Protein AF-A0A814DPT2-F1 (afdb_monomer)

Structure (mmCIF, N/CA/C/O backbone):
data_AF-A0A814DPT2-F1
#
_entry.id   AF-A0A814DPT2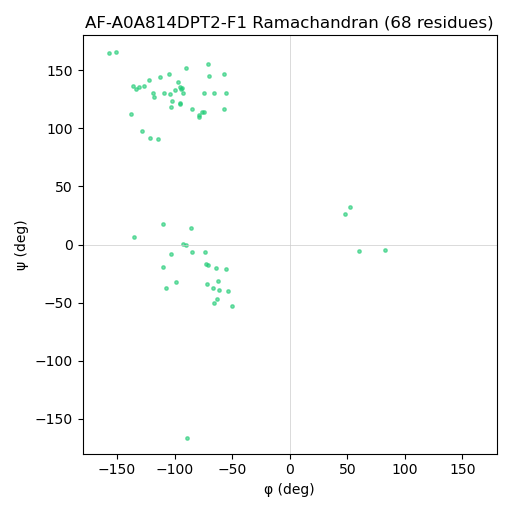-F1
#
loop_
_atom_site.group_PDB
_atom_site.id
_atom_site.type_symbol
_atom_site.label_atom_id
_atom_site.label_alt_id
_atom_site.label_comp_id
_atom_site.label_asym_id
_atom_site.label_entity_id
_atom_site.label_seq_id
_atom_site.pdbx_PDB_ins_code
_atom_site.Cartn_x
_atom_site.Cartn_y
_atom_site.Cartn_z
_atom_site.occupancy
_atom_site.B_iso_or_equiv
_atom_site.auth_seq_id
_at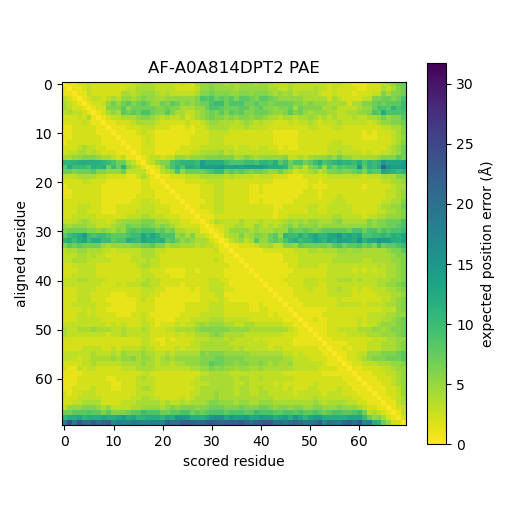om_site.auth_comp_id
_atom_site.auth_asym_id
_atom_site.auth_atom_id
_atom_site.pdbx_PDB_model_num
ATOM 1 N N . MET A 1 1 ? -5.078 -3.562 -0.206 1.00 94.56 1 MET A N 1
ATOM 2 C CA . MET A 1 1 ? -5.948 -2.577 0.465 1.00 94.56 1 MET A CA 1
ATOM 3 C C . MET A 1 1 ? -6.537 -1.667 -0.594 1.00 94.56 1 MET A C 1
ATOM 5 O O . MET A 1 1 ? -5.816 -1.315 -1.521 1.00 94.56 1 MET A O 1
ATOM 9 N N . GLY A 1 2 ? -7.812 -1.311 -0.469 1.00 94.56 2 GLY A N 1
ATOM 10 C CA . GLY A 1 2 ? -8.447 -0.286 -1.301 1.00 94.56 2 GLY A CA 1
ATOM 11 C C . GLY A 1 2 ? -9.263 0.664 -0.433 1.00 94.56 2 GLY A C 1
ATOM 12 O O . GLY A 1 2 ? -9.975 0.190 0.456 1.00 94.56 2 GLY A O 1
ATOM 13 N N . GLY A 1 3 ? -9.112 1.969 -0.661 1.00 92.44 3 GLY A N 1
ATOM 14 C CA . GLY A 1 3 ? -9.980 2.999 -0.097 1.00 92.44 3 GLY A CA 1
ATOM 15 C C . GLY A 1 3 ? -11.162 3.275 -1.022 1.00 92.44 3 GLY A C 1
ATOM 16 O O . GLY A 1 3 ? -11.068 3.086 -2.235 1.00 92.44 3 GLY A O 1
ATOM 17 N N . ASP A 1 4 ? -12.284 3.702 -0.453 1.00 91.56 4 ASP A N 1
ATOM 18 C CA . ASP 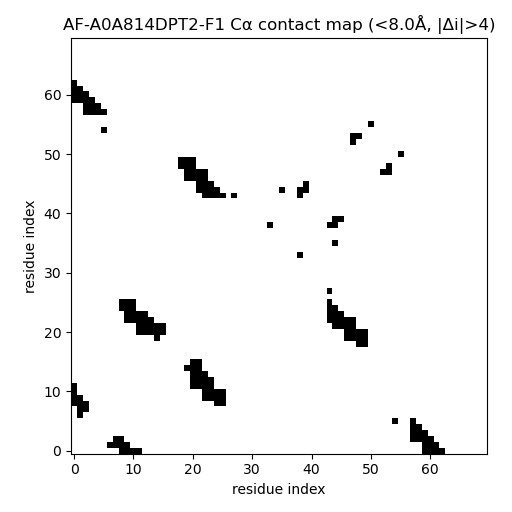A 1 4 ? -13.464 4.118 -1.219 1.00 91.56 4 ASP A CA 1
ATOM 19 C C . ASP A 1 4 ? -13.265 5.463 -1.941 1.00 91.56 4 ASP A C 1
ATOM 21 O O . ASP A 1 4 ? -13.772 5.649 -3.046 1.00 91.56 4 ASP A O 1
ATOM 25 N N . AL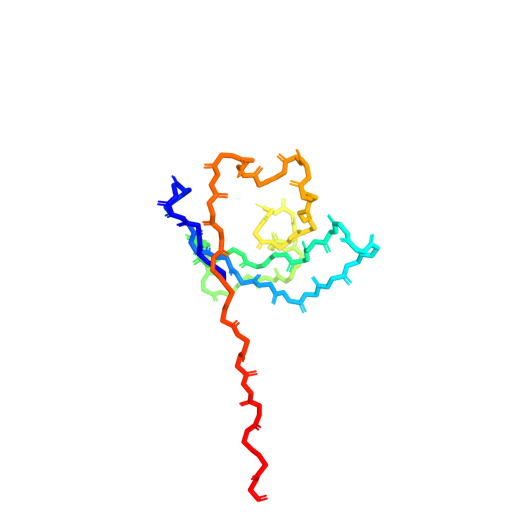A A 1 5 ? -12.501 6.380 -1.341 1.00 90.06 5 ALA A N 1
ATOM 26 C CA . ALA A 1 5 ? -12.361 7.759 -1.810 1.00 90.06 5 ALA A CA 1
ATOM 27 C C . ALA A 1 5 ? -10.983 8.094 -2.403 1.00 90.06 5 ALA A C 1
ATOM 29 O O . ALA A 1 5 ? -10.857 9.073 -3.135 1.00 90.06 5 ALA A O 1
ATOM 30 N N . ASP A 1 6 ? -9.941 7.311 -2.105 1.00 87.81 6 ASP A N 1
ATOM 31 C CA . ASP A 1 6 ? -8.578 7.611 -2.567 1.00 87.81 6 ASP A CA 1
ATOM 32 C C . ASP A 1 6 ? -8.265 7.100 -3.983 1.00 87.81 6 ASP A C 1
ATOM 34 O O . ASP A 1 6 ? -7.195 7.398 -4.513 1.00 87.81 6 ASP A O 1
ATOM 38 N N . ALA A 1 7 ? -9.194 6.337 -4.579 1.00 87.25 7 ALA A N 1
ATOM 39 C CA . ALA A 1 7 ? -9.094 5.724 -5.904 1.00 87.25 7 ALA A CA 1
ATOM 40 C C . ALA A 1 7 ? -7.768 4.972 -6.153 1.00 87.25 7 ALA A C 1
ATOM 42 O O . ALA A 1 7 ? -7.336 4.836 -7.298 1.00 87.25 7 ALA A O 1
ATOM 43 N N . ALA A 1 8 ? -7.113 4.475 -5.096 1.00 88.69 8 ALA A N 1
ATOM 44 C CA . ALA A 1 8 ? -5.761 3.937 -5.184 1.00 88.69 8 ALA A CA 1
ATOM 45 C C . ALA A 1 8 ? -5.607 2.652 -4.368 1.00 88.69 8 ALA A C 1
ATOM 47 O O . ALA A 1 8 ? -5.572 2.656 -3.132 1.00 88.69 8 ALA A O 1
ATOM 48 N N . SER A 1 9 ? -5.412 1.536 -5.072 1.00 93.38 9 SER A N 1
ATOM 49 C CA . SER A 1 9 ? -5.052 0.271 -4.429 1.00 93.38 9 SER A CA 1
ATOM 50 C C . SER A 1 9 ? -3.623 0.311 -3.874 1.00 93.38 9 SER A C 1
ATOM 52 O O . SER A 1 9 ? -2.739 0.948 -4.439 1.00 93.38 9 SER A O 1
ATOM 54 N N . LYS A 1 10 ? -3.396 -0.346 -2.734 1.00 95.81 10 LYS A N 1
ATOM 55 C CA . LYS A 1 10 ? -2.103 -0.385 -2.028 1.00 95.81 10 LYS A CA 1
ATOM 56 C C . LYS A 1 10 ? -1.801 -1.804 -1.567 1.00 95.81 10 LYS A C 1
ATOM 58 O O . LYS A 1 10 ? -2.688 -2.474 -1.022 1.00 95.81 10 LYS A O 1
ATOM 63 N N . CYS A 1 11 ? -0.567 -2.270 -1.741 1.00 97.12 11 CYS A N 1
ATOM 64 C CA . CYS A 1 11 ? -0.115 -3.544 -1.187 1.00 97.12 11 CYS A CA 1
ATOM 65 C C . CYS A 1 11 ? 0.582 -3.299 0.157 1.00 97.12 11 CYS A C 1
ATOM 67 O O . CYS A 1 11 ? 1.545 -2.542 0.219 1.00 97.12 11 CYS A O 1
ATOM 69 N N . ILE A 1 12 ? 0.095 -3.920 1.233 1.00 96.94 12 ILE A N 1
ATOM 70 C CA . ILE A 1 12 ? 0.716 -3.833 2.561 1.00 96.94 12 ILE A CA 1
ATOM 71 C C . ILE A 1 12 ? 1.632 -5.041 2.722 1.00 96.94 12 ILE A C 1
ATOM 73 O O . ILE A 1 12 ? 1.161 -6.174 2.653 1.00 96.94 12 ILE A O 1
ATOM 77 N N . LEU A 1 13 ? 2.921 -4.797 2.945 1.00 97.06 13 LEU A N 1
ATOM 78 C CA . LEU A 1 13 ? 3.932 -5.844 3.110 1.00 97.06 13 LEU A CA 1
ATOM 79 C C . LEU A 1 13 ? 4.263 -6.130 4.577 1.00 97.06 13 LEU A C 1
ATOM 81 O O . LEU A 1 13 ? 4.615 -7.256 4.917 1.00 97.06 13 LEU A O 1
ATOM 85 N N . ALA A 1 14 ? 4.192 -5.118 5.444 1.00 96.06 14 ALA A N 1
ATOM 86 C CA . ALA A 1 14 ? 4.544 -5.243 6.856 1.00 96.06 14 ALA A CA 1
ATOM 87 C C . ALA A 1 14 ? 3.866 -4.164 7.709 1.00 96.06 14 ALA A C 1
ATOM 89 O O . ALA A 1 14 ? 3.397 -3.149 7.191 1.00 96.06 14 ALA A O 1
ATOM 90 N N . VAL A 1 15 ? 3.875 -4.377 9.026 1.00 95.44 15 VAL A N 1
ATOM 91 C CA . VAL A 1 15 ? 3.396 -3.430 10.042 1.00 95.44 15 VAL A CA 1
ATOM 92 C C . VAL A 1 15 ? 4.537 -3.118 11.009 1.00 95.44 15 VAL A C 1
ATOM 94 O O . VAL A 1 15 ? 5.300 -4.014 11.373 1.00 95.44 15 VAL A O 1
ATOM 97 N N . ARG A 1 16 ? 4.647 -1.859 11.440 1.00 94.62 16 ARG A N 1
ATOM 98 C CA . ARG A 1 16 ? 5.579 -1.407 12.478 1.00 94.62 16 ARG A CA 1
ATOM 99 C C . ARG A 1 16 ? 4.828 -0.555 13.50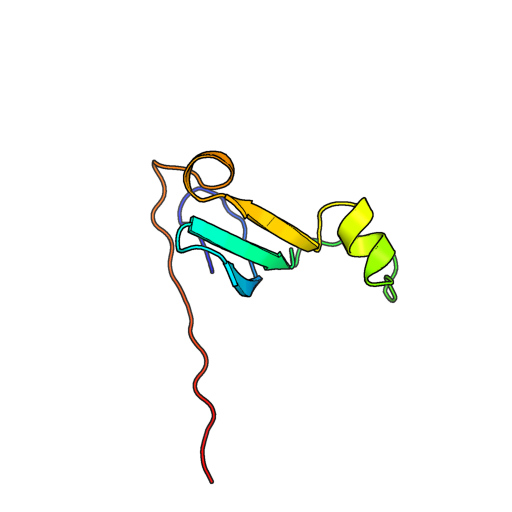4 1.00 94.62 16 ARG A C 1
ATOM 101 O O . ARG A 1 16 ? 4.001 0.278 13.145 1.00 94.62 16 ARG A O 1
ATOM 108 N N . SER A 1 17 ? 5.092 -0.798 14.788 1.00 82.94 17 SER A N 1
ATOM 109 C CA . SER A 1 17 ? 4.648 0.056 15.907 1.00 82.94 17 SER A CA 1
ATOM 110 C C . SER A 1 17 ? 3.144 0.387 15.950 1.00 82.94 17 SER A C 1
ATOM 112 O O . SER A 1 17 ? 2.766 1.469 16.385 1.00 82.94 17 SER A O 1
ATOM 114 N N . ASN A 1 18 ? 2.278 -0.525 15.494 1.00 79.12 18 ASN A N 1
ATOM 115 C CA . ASN A 1 18 ? 0.809 -0.396 15.431 1.00 79.12 18 ASN A CA 1
ATOM 116 C C . ASN A 1 18 ? 0.231 0.754 14.579 1.00 79.12 18 ASN A C 1
ATOM 118 O O . ASN A 1 18 ? -0.987 0.815 14.428 1.00 79.12 18 ASN A O 1
ATOM 122 N N . GLN A 1 19 ? 1.046 1.649 14.018 1.00 89.38 19 GLN A N 1
ATOM 123 C CA . GLN A 1 19 ? 0.565 2.820 13.267 1.00 89.38 19 GLN A CA 1
ATOM 124 C C . GLN A 1 19 ? 1.315 3.068 11.957 1.00 89.38 19 GLN A C 1
ATOM 126 O O . GLN A 1 19 ? 1.069 4.074 11.293 1.00 89.38 19 GLN A O 1
ATOM 131 N N . GLU A 1 20 ? 2.201 2.156 11.561 1.00 95.88 20 GLU A N 1
ATOM 132 C CA . GLU A 1 20 ? 2.939 2.271 10.312 1.00 95.88 20 GLU A CA 1
ATOM 133 C C . GLU A 1 20 ? 2.789 1.015 9.456 1.00 95.88 20 GLU A C 1
ATOM 135 O O . GLU A 1 20 ? 2.922 -0.112 9.938 1.00 95.88 20 GLU A O 1
ATOM 140 N N . PHE A 1 21 ? 2.568 1.220 8.160 1.00 96.88 21 PHE A N 1
ATOM 141 C CA . PHE A 1 21 ? 2.442 0.166 7.160 1.00 96.88 21 PHE A CA 1
ATOM 142 C C . PHE A 1 21 ? 3.537 0.305 6.111 1.00 96.88 21 PHE A C 1
ATOM 144 O O . PHE A 1 21 ? 3.721 1.379 5.546 1.00 96.88 21 PHE A O 1
ATOM 151 N N . LEU A 1 22 ? 4.255 -0.774 5.810 1.00 97.69 22 LEU A N 1
ATOM 152 C CA . LEU A 1 22 ? 5.148 -0.792 4.656 1.00 97.69 22 LEU A CA 1
ATOM 153 C C . LEU A 1 22 ? 4.295 -1.010 3.409 1.00 97.69 22 LEU A C 1
ATOM 155 O O . LEU A 1 22 ? 3.756 -2.102 3.219 1.00 97.69 22 LEU A O 1
ATOM 159 N N . ILE A 1 23 ? 4.168 0.024 2.584 1.00 97.81 23 ILE A N 1
ATOM 160 C CA . ILE A 1 23 ? 3.365 -0.005 1.364 1.00 97.81 23 ILE A CA 1
ATOM 161 C C . ILE A 1 23 ? 4.267 -0.223 0.155 1.00 97.81 23 ILE A C 1
ATOM 163 O O . ILE A 1 23 ? 5.285 0.454 0.008 1.00 97.81 23 ILE A O 1
ATOM 167 N N . LEU A 1 24 ? 3.854 -1.151 -0.707 1.00 97.31 24 LEU A N 1
ATOM 168 C CA . LEU A 1 24 ? 4.286 -1.246 -2.094 1.00 97.31 24 LEU A CA 1
ATOM 169 C C . LEU A 1 24 ? 3.169 -0.697 -2.988 1.00 97.31 24 LEU A C 1
ATOM 171 O O . LEU A 1 24 ? 2.046 -1.213 -2.987 1.00 97.31 24 LEU A O 1
ATOM 175 N N . ASP A 1 25 ? 3.479 0.364 -3.720 1.00 95.94 25 ASP A N 1
ATOM 176 C CA . ASP A 1 25 ? 2.542 1.057 -4.595 1.00 95.94 25 ASP A CA 1
ATOM 177 C C . ASP A 1 25 ? 2.486 0.373 -5.981 1.00 95.94 25 ASP A C 1
ATOM 179 O O . ASP A 1 25 ? 3.500 0.336 -6.687 1.00 95.94 25 ASP A O 1
ATOM 183 N N . PRO A 1 26 ? 1.326 -0.184 -6.387 1.00 94.94 26 PRO A N 1
ATOM 184 C CA . PRO A 1 26 ? 1.179 -0.878 -7.664 1.00 94.94 26 PRO A CA 1
ATOM 185 C C . PRO A 1 26 ? 1.138 0.060 -8.880 1.00 94.94 26 PRO A C 1
ATOM 187 O O . PRO A 1 26 ? 1.152 -0.428 -10.006 1.00 94.94 26 PRO A O 1
ATOM 190 N N . HIS A 1 27 ? 1.100 1.382 -8.692 1.00 94.38 27 HIS A N 1
ATOM 191 C CA . HIS A 1 27 ? 1.045 2.357 -9.787 1.00 94.38 27 HIS A CA 1
ATOM 192 C C . HIS A 1 27 ? 2.432 2.728 -10.334 1.00 94.38 27 HIS A C 1
ATOM 194 O O . HIS A 1 27 ? 2.571 3.713 -11.060 1.00 94.38 27 HIS A O 1
ATOM 200 N N . TYR A 1 28 ? 3.474 1.960 -9.994 1.00 94.44 28 TYR A N 1
ATOM 201 C CA . TYR A 1 28 ? 4.809 2.155 -10.547 1.00 94.44 28 TYR A CA 1
ATOM 202 C C . TYR A 1 28 ? 4.799 2.079 -12.077 1.00 94.44 28 TYR A C 1
ATOM 204 O O . TYR A 1 28 ? 4.519 1.037 -12.664 1.00 94.44 28 TYR A O 1
ATOM 212 N N . SER A 1 29 ? 5.151 3.193 -12.718 1.00 92.69 29 SER A N 1
ATOM 213 C CA . SER A 1 29 ? 5.171 3.340 -14.177 1.00 92.69 29 SER A CA 1
ATOM 214 C C . SER A 1 29 ? 6.589 3.444 -14.756 1.00 92.69 29 SER A C 1
ATOM 216 O O . SER A 1 29 ? 6.772 3.968 -15.855 1.00 92.69 29 SER A O 1
ATOM 218 N N . GLY A 1 30 ? 7.610 3.033 -13.997 1.00 90.94 30 GLY A N 1
ATOM 219 C CA . GLY A 1 30 ? 9.001 3.023 -14.453 1.00 90.94 30 GLY A CA 1
ATOM 220 C C . GLY A 1 30 ? 9.401 1.714 -15.152 1.00 90.94 30 GLY A C 1
ATOM 221 O O . GLY A 1 30 ? 8.539 0.915 -15.519 1.00 90.94 30 GLY A O 1
ATOM 222 N N . PRO A 1 31 ? 10.709 1.477 -15.366 1.00 91.31 31 PRO A N 1
ATOM 223 C CA . PRO A 1 31 ? 11.202 0.282 -16.053 1.00 91.31 31 PRO A CA 1
ATOM 224 C C . PRO A 1 31 ? 10.770 -1.035 -15.399 1.00 91.31 31 PRO A C 1
ATOM 226 O O . PRO A 1 31 ? 10.750 -1.145 -14.178 1.00 91.31 31 PRO A O 1
ATOM 229 N N . SER A 1 32 ? 10.544 -2.080 -16.203 1.00 82.06 32 SER A N 1
ATOM 230 C CA . SER A 1 32 ? 10.044 -3.390 -15.742 1.00 82.06 32 SER A CA 1
ATOM 231 C C . SER A 1 32 ? 10.882 -4.057 -14.643 1.00 82.06 32 SER A C 1
ATOM 233 O O . SER A 1 32 ? 10.384 -4.917 -13.923 1.00 82.06 32 SER A O 1
ATOM 235 N N . PHE A 1 33 ? 12.150 -3.664 -14.507 1.00 85.81 33 PHE A N 1
ATOM 236 C CA . PHE A 1 33 ? 13.056 -4.137 -13.468 1.00 85.81 33 PHE A CA 1
ATOM 237 C C . PHE A 1 33 ? 13.555 -2.948 -12.648 1.00 85.81 33 PHE A C 1
ATOM 239 O O . PHE A 1 33 ? 14.563 -2.325 -12.983 1.00 85.81 33 PHE A O 1
ATOM 246 N N . ALA A 1 34 ? 12.837 -2.636 -11.572 1.00 91.44 34 ALA A N 1
ATOM 247 C CA . ALA A 1 34 ? 13.266 -1.662 -10.581 1.00 91.44 34 ALA A CA 1
ATOM 248 C C . ALA A 1 34 ? 13.988 -2.369 -9.431 1.00 91.44 34 ALA A C 1
ATOM 250 O O . ALA A 1 34 ? 13.500 -3.367 -8.894 1.00 91.44 34 ALA A O 1
ATOM 251 N N . SER A 1 35 ? 15.139 -1.846 -9.016 1.00 95.31 35 SER A N 1
ATOM 252 C CA . SER A 1 35 ? 15.770 -2.311 -7.783 1.00 95.31 35 SER A CA 1
ATOM 253 C C . SER A 1 35 ? 14.974 -1.843 -6.560 1.00 95.31 35 SER A C 1
ATOM 255 O O . SER A 1 35 ? 14.296 -0.813 -6.587 1.00 95.31 35 SER A O 1
ATOM 257 N N . ILE A 1 36 ? 15.100 -2.565 -5.444 1.00 95.56 36 ILE A N 1
ATOM 258 C CA . ILE A 1 36 ? 14.488 -2.175 -4.162 1.00 95.56 36 ILE A CA 1
ATOM 259 C C . ILE A 1 36 ? 14.900 -0.747 -3.776 1.00 95.56 36 ILE A C 1
ATOM 261 O O . ILE A 1 36 ? 14.072 0.034 -3.311 1.00 95.56 36 ILE A O 1
ATOM 265 N N . ASP A 1 37 ? 16.162 -0.380 -4.006 1.00 96.31 37 ASP A N 1
ATOM 266 C CA . ASP A 1 37 ? 16.660 0.963 -3.710 1.00 96.31 37 ASP A CA 1
ATOM 267 C C . ASP A 1 37 ? 16.031 2.033 -4.599 1.00 96.31 37 ASP A C 1
ATOM 269 O O . ASP A 1 37 ? 15.743 3.128 -4.118 1.00 96.31 37 ASP A O 1
ATOM 273 N N . GLN A 1 38 ? 15.784 1.734 -5.877 1.00 95.81 38 GLN A N 1
ATOM 274 C CA . GLN A 1 38 ? 15.058 2.645 -6.760 1.00 95.81 38 GLN A CA 1
ATOM 275 C C . GLN A 1 38 ? 13.627 2.849 -6.266 1.00 95.81 38 GLN A C 1
ATOM 277 O O . GLN A 1 38 ? 13.206 3.997 -6.136 1.00 95.81 38 GLN A O 1
ATOM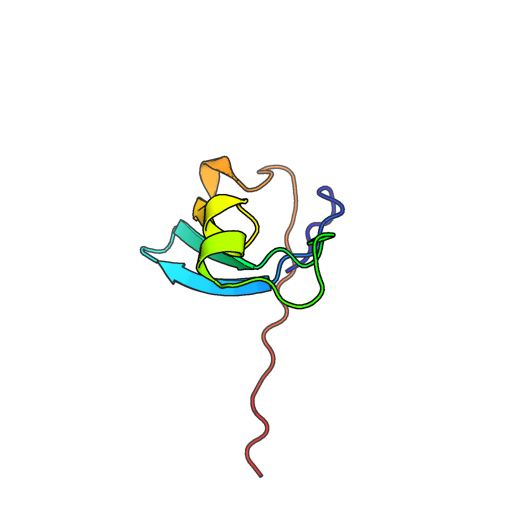 282 N N . LEU A 1 39 ? 12.910 1.773 -5.925 1.00 96.62 39 LEU A N 1
ATOM 283 C CA . LEU A 1 39 ? 11.537 1.846 -5.407 1.00 96.62 39 LEU A CA 1
ATOM 284 C C . LEU A 1 39 ? 11.456 2.622 -4.086 1.00 96.62 39 LEU A C 1
ATOM 286 O O . LEU A 1 39 ? 10.545 3.424 -3.897 1.00 96.62 39 LEU A O 1
ATOM 290 N N . ARG A 1 40 ? 12.441 2.450 -3.196 1.00 96.50 40 ARG A N 1
ATOM 291 C CA . ARG A 1 40 ? 12.547 3.229 -1.952 1.00 96.50 40 ARG A CA 1
ATOM 292 C C . ARG A 1 40 ? 12.806 4.708 -2.218 1.00 96.50 40 ARG A C 1
ATOM 294 O O . ARG A 1 40 ? 12.092 5.553 -1.690 1.00 96.50 40 ARG A O 1
ATOM 301 N N . LYS A 1 41 ? 13.798 5.028 -3.058 1.00 95.88 41 LYS A N 1
ATOM 302 C CA . LYS A 1 41 ? 14.161 6.418 -3.401 1.00 95.88 41 LYS A CA 1
ATOM 303 C C . LYS A 1 41 ? 13.035 7.169 -4.109 1.00 95.88 41 LYS A C 1
ATOM 305 O O . LYS A 1 41 ? 12.928 8.377 -3.953 1.00 95.88 41 LYS A O 1
ATOM 310 N N . SER A 1 42 ? 12.215 6.459 -4.879 1.00 95.25 42 SER A N 1
ATOM 311 C CA . SER A 1 42 ? 11.077 7.026 -5.612 1.00 95.25 42 SER A CA 1
ATOM 312 C C . SER A 1 42 ? 9.751 6.970 -4.842 1.00 95.25 42 SER A C 1
ATOM 314 O O . SER A 1 42 ? 8.740 7.433 -5.353 1.00 95.25 42 SER A O 1
ATOM 316 N N . GLY A 1 43 ? 9.742 6.439 -3.614 1.00 96.12 43 GLY A N 1
ATOM 317 C CA . GLY A 1 43 ? 8.570 6.442 -2.733 1.00 96.12 43 GLY A CA 1
ATOM 318 C C . GLY A 1 43 ? 7.548 5.329 -2.981 1.00 96.12 43 GLY A C 1
ATOM 319 O O . GLY A 1 43 ? 6.633 5.186 -2.175 1.00 96.12 43 GLY A O 1
ATOM 320 N N . TYR A 1 44 ? 7.727 4.499 -4.013 1.00 96.56 44 TYR A N 1
ATOM 321 C CA . TYR A 1 44 ? 6.847 3.357 -4.309 1.00 96.56 44 TYR A CA 1
ATOM 322 C C . TYR A 1 44 ? 6.989 2.212 -3.300 1.00 96.56 44 TYR A C 1
ATOM 324 O O . TYR A 1 44 ? 6.118 1.351 -3.224 1.00 96.56 44 TYR A O 1
ATOM 332 N N . LEU A 1 45 ? 8.077 2.190 -2.523 1.00 97.56 45 LEU A N 1
ATOM 333 C CA . LEU A 1 45 ? 8.257 1.298 -1.380 1.00 97.56 45 LEU A CA 1
ATOM 334 C C . LEU A 1 45 ? 8.666 2.108 -0.147 1.00 97.56 45 LEU A C 1
ATOM 336 O O . LEU A 1 45 ? 9.846 2.421 0.030 1.00 97.56 45 LEU A O 1
ATOM 340 N N . ARG A 1 46 ? 7.712 2.437 0.726 1.00 97.31 46 ARG A N 1
ATOM 341 C CA . ARG A 1 46 ? 7.986 3.220 1.943 1.00 97.31 46 ARG A CA 1
ATOM 342 C C . ARG A 1 46 ? 7.031 2.896 3.086 1.00 97.31 46 ARG A C 1
ATOM 344 O O . ARG A 1 46 ? 5.978 2.294 2.891 1.00 97.31 46 ARG A O 1
ATOM 351 N N . TRP A 1 47 ? 7.400 3.342 4.282 1.00 97.12 47 TRP A N 1
ATOM 352 C CA . TRP A 1 47 ? 6.502 3.347 5.431 1.00 97.12 47 TRP A CA 1
ATOM 353 C C . TRP A 1 47 ? 5.471 4.468 5.283 1.00 97.12 47 TRP A C 1
ATOM 355 O O . TRP A 1 47 ? 5.825 5.609 4.978 1.00 97.12 47 TRP A O 1
ATOM 365 N N . TYR A 1 48 ? 4.207 4.105 5.465 1.00 96.19 48 TYR A N 1
ATOM 366 C CA . TYR A 1 48 ? 3.066 5.000 5.561 1.00 96.19 48 TYR A CA 1
ATOM 367 C C . TYR A 1 48 ? 2.656 5.088 7.022 1.00 96.19 48 TYR A C 1
ATOM 369 O O . TYR A 1 48 ? 2.450 4.053 7.657 1.00 96.19 48 TYR A O 1
ATOM 377 N N . SER A 1 49 ? 2.502 6.300 7.532 1.00 95.06 49 SER A N 1
ATOM 378 C CA . SER A 1 49 ? 1.961 6.562 8.860 1.00 95.06 49 SER A CA 1
ATOM 379 C C . SER A 1 49 ? 0.455 6.797 8.777 1.00 95.06 49 SER A C 1
ATOM 381 O O . SER A 1 49 ? -0.005 7.610 7.973 1.00 95.06 49 SER A O 1
ATOM 383 N N . VAL A 1 50 ? -0.322 6.110 9.620 1.00 92.06 50 VAL A N 1
ATOM 384 C CA . VAL A 1 50 ? -1.797 6.194 9.634 1.00 92.06 50 VAL A CA 1
ATOM 385 C C . VAL A 1 50 ? -2.325 7.640 9.665 1.00 92.06 50 VAL A C 1
ATOM 387 O O . VAL A 1 50 ? -3.121 7.979 8.793 1.00 92.06 50 VAL A O 1
ATOM 390 N N . PRO A 1 51 ? -1.897 8.517 10.596 1.00 91.81 51 PRO A N 1
ATOM 391 C CA . PRO A 1 51 ? -2.444 9.873 10.680 1.00 91.81 51 PRO A CA 1
ATOM 392 C C . PRO A 1 51 ? -2.010 10.836 9.565 1.00 91.81 51 PRO A C 1
ATOM 394 O O . PRO A 1 51 ? -2.630 11.887 9.433 1.00 91.81 51 PRO A O 1
ATOM 397 N N . GLN A 1 52 ? -0.952 10.539 8.801 1.00 93.62 52 GLN A N 1
ATOM 398 C CA . GLN A 1 52 ? -0.437 11.459 7.773 1.00 93.62 52 GLN A CA 1
ATOM 399 C C . GLN A 1 52 ? -0.725 11.001 6.344 1.00 93.62 52 GLN A C 1
ATOM 401 O O . GLN A 1 52 ? -0.975 11.836 5.481 1.00 93.62 52 GLN A O 1
ATOM 406 N N . ASP A 1 53 ? -0.660 9.696 6.082 1.00 94.69 53 ASP A N 1
ATOM 407 C CA . ASP A 1 53 ? -0.655 9.166 4.718 1.00 94.69 53 ASP A CA 1
ATOM 408 C C . ASP A 1 53 ? -2.003 8.572 4.276 1.00 94.69 53 ASP A C 1
ATOM 410 O O . ASP A 1 53 ? -2.167 8.231 3.103 1.00 94.69 53 ASP A O 1
ATOM 414 N N . PHE A 1 54 ? -2.967 8.435 5.191 1.00 93.00 54 PHE A N 1
ATOM 415 C CA . PHE A 1 54 ? -4.301 7.906 4.900 1.00 93.00 54 PHE A CA 1
ATOM 416 C C . PHE A 1 54 ? -5.364 8.991 5.057 1.00 93.00 54 PHE A C 1
ATOM 418 O O . PHE A 1 54 ? -5.287 9.841 5.945 1.00 93.00 54 PHE A O 1
ATOM 425 N N . LEU A 1 55 ? -6.386 8.948 4.200 1.00 93.25 55 LEU A N 1
ATOM 426 C CA . LEU A 1 55 ? -7.506 9.878 4.280 1.00 93.25 55 LEU A CA 1
ATOM 427 C C . LEU A 1 55 ? -8.396 9.495 5.462 1.00 93.25 55 LEU A C 1
ATOM 429 O O . LEU A 1 55 ? -9.049 8.455 5.444 1.00 93.25 55 LEU A O 1
ATOM 433 N N . SER A 1 56 ? -8.464 10.360 6.474 1.00 91.25 56 SER A N 1
ATOM 434 C CA . SER A 1 56 ? -9.289 10.140 7.672 1.00 91.25 56 SER A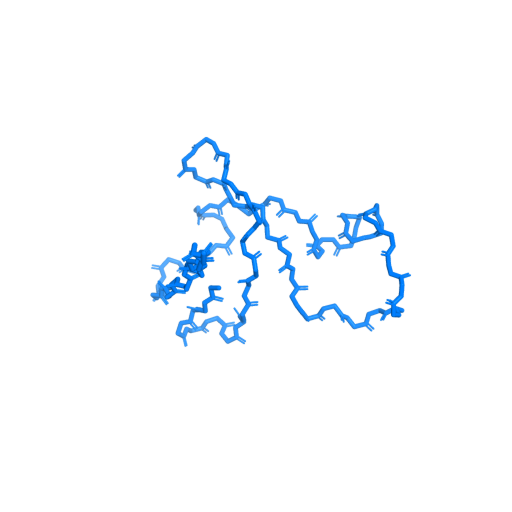 CA 1
ATOM 435 C C . SER A 1 56 ? -10.793 10.082 7.383 1.00 91.25 56 SER A C 1
ATOM 437 O O . SER A 1 56 ? -11.549 9.535 8.180 1.00 91.25 56 SER A O 1
ATOM 439 N N . SER A 1 57 ? -11.227 10.632 6.248 1.00 91.25 57 SER A N 1
ATOM 440 C CA . SER A 1 57 ? -12.612 10.604 5.772 1.00 91.25 57 SER A CA 1
ATOM 441 C C . SER A 1 57 ? -12.945 9.393 4.896 1.00 91.25 57 SER A C 1
ATOM 443 O O . SER A 1 57 ? -14.075 9.299 4.426 1.00 91.25 57 SER A O 1
ATOM 445 N N . SER A 1 58 ? -11.981 8.505 4.633 1.00 92.69 58 SER A N 1
ATOM 446 C CA . SER A 1 58 ? -12.152 7.328 3.777 1.00 92.69 58 SER A CA 1
ATOM 447 C C . SER A 1 58 ? -12.253 6.057 4.615 1.00 92.69 58 SER A C 1
ATOM 449 O O . SER A 1 58 ? -11.617 5.923 5.664 1.00 92.69 58 SER A O 1
ATOM 451 N N . PHE A 1 59 ? -13.037 5.098 4.132 1.00 93.12 59 PHE A N 1
ATOM 452 C CA . PHE A 1 59 ? -13.043 3.742 4.661 1.00 93.12 59 PHE A CA 1
ATOM 453 C C . PHE A 1 59 ? -12.144 2.837 3.810 1.00 93.12 59 PHE A C 1
ATOM 455 O O . PHE A 1 59 ? -12.144 2.904 2.581 1.00 93.12 59 PHE A O 1
ATOM 462 N N . TYR A 1 60 ? -11.403 1.946 4.474 1.00 94.88 60 TYR A N 1
ATOM 463 C CA . TYR A 1 60 ? -10.423 1.071 3.837 1.00 94.88 60 TYR A CA 1
ATOM 464 C C . TYR A 1 60 ? -10.784 -0.404 3.996 1.00 94.88 60 TYR A C 1
ATOM 466 O O . TYR A 1 60 ? -10.917 -0.917 5.106 1.00 94.88 60 TYR A O 1
ATOM 474 N N . ASN A 1 61 ? -10.837 -1.116 2.871 1.00 95.12 61 ASN A N 1
ATOM 475 C CA . ASN A 1 61 ? -10.999 -2.564 2.835 1.00 95.12 61 ASN A CA 1
ATOM 476 C C . ASN A 1 61 ? -9.639 -3.270 2.771 1.00 95.12 61 ASN A C 1
ATOM 478 O O . ASN A 1 61 ? -8.766 -2.933 1.956 1.00 95.12 61 ASN A O 1
ATOM 482 N N . LEU A 1 62 ? -9.479 -4.307 3.595 1.00 95.12 62 LEU A N 1
ATOM 483 C CA . LEU A 1 62 ? -8.312 -5.186 3.605 1.00 95.12 62 LEU A CA 1
ATOM 484 C C . LEU A 1 62 ? -8.675 -6.564 3.059 1.00 95.12 62 LEU A C 1
ATOM 486 O O . LEU A 1 62 ? -9.619 -7.200 3.514 1.00 95.12 62 LEU A O 1
ATOM 490 N N . CYS A 1 63 ? -7.871 -7.046 2.116 1.00 95.69 63 CYS A N 1
ATOM 491 C CA . CYS A 1 63 ? -7.859 -8.449 1.731 1.00 95.69 63 CYS A CA 1
ATOM 492 C C . CYS A 1 63 ? -6.633 -9.089 2.386 1.00 95.69 63 CYS A C 1
ATOM 494 O O . CYS A 1 63 ? -5.521 -8.596 2.184 1.00 95.69 63 CYS A O 1
ATOM 496 N N . LEU A 1 64 ? -6.842 -10.148 3.172 1.00 95.69 64 LEU A N 1
ATOM 497 C CA . LEU A 1 64 ? -5.781 -10.926 3.812 1.00 95.69 64 LEU A CA 1
ATOM 498 C C . LEU A 1 64 ? -5.778 -12.340 3.216 1.00 95.69 64 LEU A C 1
ATOM 500 O O . LEU A 1 64 ? -6.504 -13.208 3.715 1.00 95.69 64 LEU A O 1
ATOM 504 N N . PRO A 1 65 ? -5.003 -12.582 2.143 1.00 94.56 65 PRO A N 1
ATOM 505 C CA . PRO A 1 65 ? -4.901 -13.903 1.538 1.00 94.56 65 PRO A CA 1
ATOM 506 C C . PRO A 1 65 ? -4.468 -14.942 2.574 1.00 94.56 65 PRO A C 1
ATOM 508 O O . PRO A 1 65 ? -3.499 -14.731 3.302 1.00 94.56 65 PRO A O 1
ATOM 511 N N . GLN A 1 66 ? -5.191 -16.058 2.641 1.00 94.94 66 GLN A N 1
ATOM 51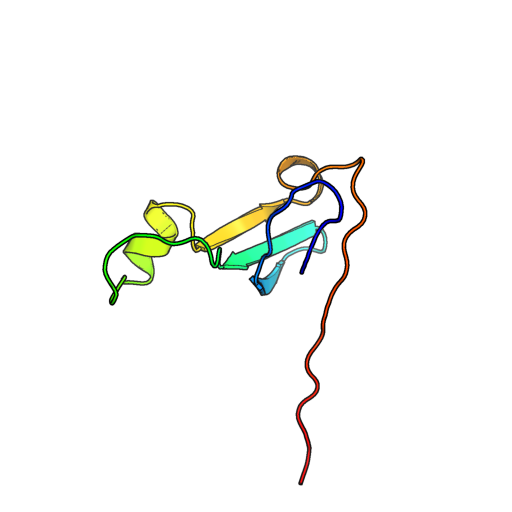2 C CA . GLN A 1 66 ? -4.850 -17.176 3.516 1.00 94.94 66 GLN A CA 1
ATOM 513 C C . GLN A 1 66 ? -4.054 -18.208 2.724 1.00 94.94 66 GLN A C 1
ATOM 515 O O . GLN A 1 66 ? -4.412 -18.545 1.593 1.00 94.94 66 GLN A O 1
ATOM 520 N N . LEU A 1 67 ? -2.981 -18.724 3.319 1.00 94.31 67 LEU A N 1
ATOM 521 C CA . LEU A 1 67 ? -2.267 -19.859 2.749 1.00 94.31 67 LEU A CA 1
ATOM 522 C C . LEU A 1 67 ? -3.183 -21.082 2.780 1.00 94.31 67 LEU A C 1
ATOM 524 O O . LEU A 1 67 ? -3.762 -21.416 3.814 1.00 94.31 67 LEU A O 1
ATOM 528 N N . LYS A 1 68 ? -3.304 -21.765 1.643 1.00 94.19 68 LYS A N 1
ATOM 529 C CA . LYS A 1 68 ? -3.951 -23.071 1.606 1.00 94.19 68 LYS A CA 1
ATOM 530 C C . LYS A 1 68 ? -2.950 -24.101 2.117 1.00 94.19 68 LYS A C 1
ATOM 532 O O . LYS A 1 68 ? -1.967 -24.379 1.438 1.00 94.19 68 LYS A O 1
ATOM 537 N N . TYR A 1 69 ? -3.207 -24.666 3.290 1.00 87.50 69 TYR A N 1
ATOM 538 C CA . TYR A 1 69 ? -2.509 -25.869 3.730 1.00 87.50 69 TYR A CA 1
ATOM 539 C C . TYR A 1 69 ? -3.112 -27.058 2.973 1.00 87.50 69 TYR A C 1
ATOM 541 O O . TYR A 1 69 ? -4.310 -27.325 3.087 1.00 87.50 69 TYR A O 1
ATOM 549 N N . THR A 1 70 ? -2.305 -27.685 2.120 1.00 71.19 70 THR A N 1
ATOM 550 C CA . THR A 1 70 ? -2.616 -28.941 1.418 1.00 71.19 70 THR A CA 1
ATOM 551 C C . THR A 1 70 ? -1.922 -30.100 2.093 1.00 71.19 70 THR A C 1
ATOM 553 O O . THR A 1 70 ? -0.725 -29.915 2.411 1.00 71.19 70 THR A O 1
#

Solvent-accessible surface area (backbone atoms only — not comparable to full-atom values): 4512 Å² total; per-residue (Å²): 62,40,39,77,72,72,82,50,65,39,42,76,79,47,78,46,94,94,48,31,34,34,35,41,46,77,81,71,82,70,68,99,79,69,52,72,66,53,33,40,76,71,58,39,39,39,77,39,43,54,90,78,70,49,65,89,91,45,60,74,50,77,78,80,89,75,84,82,88,127

Radius of gyration: 13.57 Å; Cα contacts (8 Å, |Δi|>4): 90; chains: 1; bounding box: 30×40×32 Å

Organism: Adineta ricciae (NCBI:txid249248)

Sequence (70 aa):
MGGDADAASKCILAVRSNQEFLILDPHYSGPSFASIDQLRKSGYLRWYSVPQDFLSSSFYNLCLPQLKYT

Nearest PDB structures (foldseek):
  8i0p-assembly1_K  TM=7.599E-01  e=6.786E+00  Homo sapiens

Mean predicted aligned error: 3.82 Å

pLDDT: mean 93.25, std 4.59, range [71.19, 97.81]

Secondary structure (DSSP, 8-state):
-EESSS----EEEEEETTTEEEEEPTT--S-SS--HHHHHHTTSEEEEEHHHHS-TTS-EE---PPP---

Foldseek 3Di:
DDK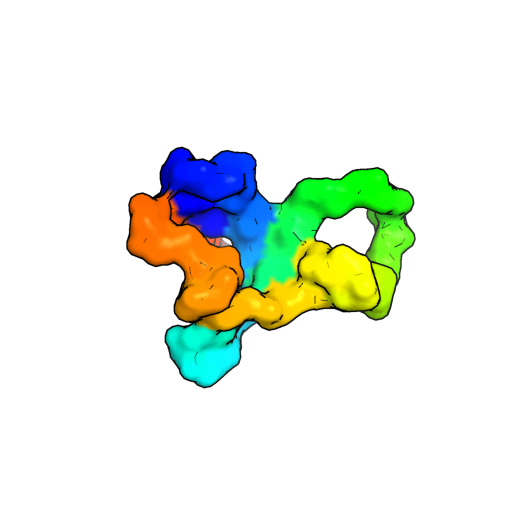PPPRADWDFDDDDPNFKTFTQGPPDPDDPDDDPVRCVVVVNTDIDGNVPRDDPPIDDDDDDDDDDDD